Protein AF-A0A3D1TGH4-F1 (afdb_monomer_lite)

Secondary structure (DSSP, 8-state):
-HHHHTT---S-EEEEEE---S---HHHHHHHHHHHHTSTTEEEEEE--GGGTTT-HHHHHHHHHHHSPPP-

pLDDT: mean 92.33, std 8.1, range [59.97, 98.0]

Foldseek 3Di:
DVVVVVVDDDQADEAEADDDDDDLALVVLLVVVCVRCVPPRYDYYDHPPCVVCVVRVSNVVSVCVVPDDPDD

Structure (mmCIF, N/CA/C/O backbone):
data_AF-A0A3D1TGH4-F1
#
_entry.id   AF-A0A3D1TGH4-F1
#
loop_
_atom_site.group_PDB
_atom_site.id
_atom_site.type_symbol
_atom_site.label_atom_id
_atom_site.label_alt_id
_atom_site.label_comp_id
_atom_site.label_asym_id
_atom_site.label_entity_id
_atom_site.label_seq_id
_atom_site.pdbx_PDB_ins_code
_atom_site.Cartn_x
_atom_site.Cartn_y
_atom_site.Cartn_z
_atom_site.occupancy
_atom_site.B_iso_or_equiv
_atom_site.auth_seq_id
_atom_site.auth_comp_id
_atom_site.auth_asym_id
_atom_site.auth_atom_id
_atom_site.pdbx_PDB_model_num
ATOM 1 N N . MET A 1 1 ? 9.400 12.803 -6.985 1.00 73.81 1 MET A N 1
ATOM 2 C CA . MET A 1 1 ? 9.689 11.361 -7.142 1.00 73.81 1 MET A CA 1
ATOM 3 C C . MET A 1 1 ? 9.714 10.939 -8.613 1.00 73.81 1 MET A C 1
ATOM 5 O O . MET A 1 1 ? 10.783 10.587 -9.094 1.00 73.81 1 MET A O 1
ATOM 9 N N . GLN A 1 2 ? 8.603 11.065 -9.352 1.00 84.50 2 GLN A N 1
ATOM 10 C CA . GLN A 1 2 ? 8.456 10.533 -10.721 1.00 84.50 2 GLN A CA 1
ATOM 11 C C . GLN A 1 2 ? 9.535 10.975 -11.729 1.00 84.50 2 GLN A C 1
ATOM 13 O O . GLN A 1 2 ? 10.096 10.148 -12.440 1.00 84.50 2 GLN A O 1
ATOM 18 N N . ARG A 1 3 ? 9.946 12.253 -11.712 1.00 90.00 3 ARG A N 1
ATOM 19 C CA . ARG A 1 3 ? 11.062 12.748 -12.548 1.00 90.00 3 ARG A CA 1
ATOM 20 C C . ARG A 1 3 ? 12.380 11.986 -12.334 1.00 90.00 3 ARG A C 1
ATOM 22 O O . ARG A 1 3 ? 13.154 11.837 -13.273 1.00 90.00 3 ARG A O 1
ATOM 29 N N . ASN A 1 4 ? 12.658 11.538 -11.110 1.00 89.50 4 ASN A N 1
ATOM 30 C CA . ASN A 1 4 ? 13.890 10.812 -10.797 1.00 89.50 4 ASN A CA 1
ATOM 31 C C . ASN A 1 4 ? 13.767 9.332 -11.179 1.00 89.50 4 ASN A C 1
ATOM 33 O O . ASN A 1 4 ? 14.708 8.784 -11.742 1.00 89.50 4 ASN A O 1
ATOM 37 N N . LEU A 1 5 ? 12.598 8.720 -10.951 1.00 88.69 5 LEU A N 1
ATOM 38 C CA . LEU A 1 5 ? 12.311 7.346 -11.379 1.00 88.69 5 LEU A CA 1
ATOM 39 C C . LEU A 1 5 ? 12.423 7.190 -12.902 1.00 88.69 5 LEU A C 1
ATOM 41 O O . LEU A 1 5 ? 13.049 6.245 -13.374 1.00 88.69 5 LEU A O 1
ATOM 45 N N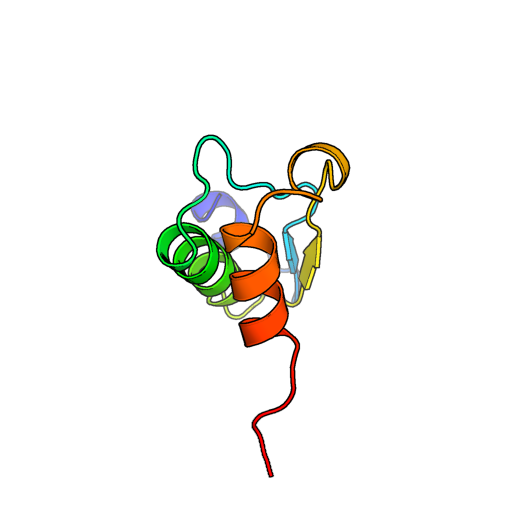 . ALA A 1 6 ? 11.916 8.161 -13.670 1.00 89.31 6 ALA A N 1
ATOM 46 C CA . ALA A 1 6 ? 11.979 8.159 -15.134 1.00 89.31 6 ALA A CA 1
ATOM 47 C C . ALA A 1 6 ? 13.414 8.153 -15.694 1.00 89.31 6 ALA A C 1
ATOM 49 O O . ALA A 1 6 ? 13.651 7.667 -16.796 1.00 89.31 6 ALA A O 1
ATOM 50 N N . ARG A 1 7 ? 14.380 8.688 -14.939 1.00 93.56 7 ARG A N 1
ATOM 51 C CA . ARG A 1 7 ? 15.800 8.715 -15.324 1.00 93.56 7 ARG A CA 1
ATOM 52 C C . ARG A 1 7 ? 16.546 7.446 -14.941 1.00 93.56 7 ARG A C 1
ATOM 54 O O . ARG A 1 7 ? 17.727 7.320 -15.256 1.00 93.56 7 ARG A O 1
ATOM 61 N N . SER A 1 8 ? 15.888 6.545 -14.227 1.00 93.06 8 SER A N 1
ATOM 62 C CA . SER A 1 8 ? 16.532 5.380 -13.674 1.00 93.06 8 SER A CA 1
ATOM 63 C C . SER A 1 8 ? 16.357 4.151 -14.555 1.00 93.06 8 SER A C 1
ATOM 65 O O . SER A 1 8 ? 15.294 3.916 -15.137 1.00 93.06 8 SER A O 1
ATOM 67 N N . ASN A 1 9 ? 17.416 3.351 -14.648 1.00 95.06 9 ASN A N 1
ATOM 68 C CA . ASN A 1 9 ? 17.466 2.142 -15.464 1.00 95.06 9 ASN A CA 1
ATOM 69 C C . ASN A 1 9 ? 17.303 0.850 -14.651 1.00 95.06 9 ASN A C 1
ATOM 71 O O . ASN A 1 9 ? 17.288 -0.223 -15.250 1.00 95.06 9 ASN A O 1
ATOM 75 N N . ALA A 1 10 ? 17.170 0.921 -13.320 1.00 94.88 10 ALA A N 1
ATOM 76 C CA . ALA A 1 10 ? 16.922 -0.290 -12.545 1.00 94.88 10 ALA A CA 1
ATOM 77 C C . ALA A 1 10 ? 15.551 -0.888 -12.918 1.00 94.88 10 ALA A C 1
ATOM 79 O O . ALA A 1 10 ? 14.568 -0.147 -13.083 1.00 94.88 10 ALA A O 1
ATOM 80 N N . PRO A 1 11 ? 15.481 -2.222 -13.065 1.00 94.44 11 PRO A N 1
ATOM 81 C CA . PRO A 1 11 ? 14.291 -2.893 -13.575 1.00 94.44 11 PRO A CA 1
ATOM 82 C C . PRO A 1 11 ? 13.121 -2.808 -12.595 1.00 94.44 11 PRO A C 1
ATOM 84 O O . PRO A 1 11 ? 11.972 -2.746 -13.031 1.00 94.44 11 PRO A O 1
ATOM 87 N N . TYR A 1 12 ? 13.417 -2.759 -11.292 1.00 95.56 12 TYR A N 1
ATOM 88 C CA . TYR A 1 12 ? 12.440 -2.716 -10.212 1.00 95.56 12 TYR A CA 1
ATOM 89 C C . TYR A 1 12 ? 12.865 -1.757 -9.100 1.00 95.56 12 TYR A C 1
ATOM 91 O O . TYR A 1 12 ? 14.052 -1.492 -8.910 1.00 95.56 12 TYR A O 1
ATOM 99 N N . TRP A 1 13 ? 11.871 -1.286 -8.355 1.00 94.19 13 TRP A N 1
ATOM 100 C CA . TRP A 1 13 ? 11.989 -0.361 -7.235 1.00 94.19 13 TRP A CA 1
ATOM 101 C C . TRP A 1 13 ? 11.098 -0.811 -6.086 1.00 94.19 13 TRP A C 1
ATOM 103 O O . TRP A 1 13 ? 10.142 -1.569 -6.268 1.00 94.19 13 TRP A O 1
ATOM 113 N N . ALA A 1 14 ? 11.389 -0.279 -4.907 1.00 95.00 14 ALA A N 1
ATOM 114 C CA . ALA A 1 14 ? 10.487 -0.304 -3.774 1.00 95.00 14 ALA A CA 1
ATOM 115 C C . ALA A 1 14 ? 10.333 1.118 -3.234 1.00 95.00 14 ALA A C 1
ATOM 117 O O . ALA A 1 14 ? 11.292 1.895 -3.240 1.00 95.00 14 ALA A O 1
A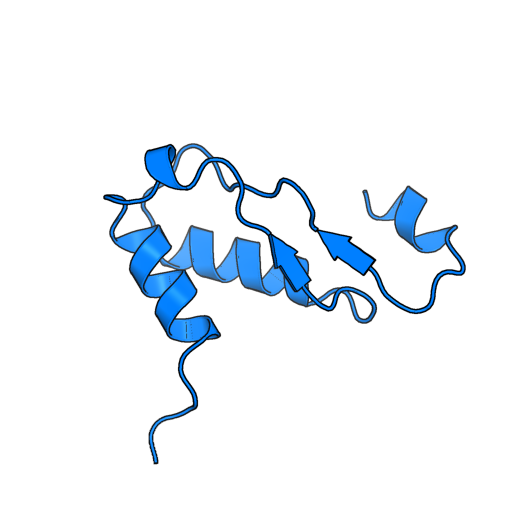TOM 118 N N . ALA A 1 15 ? 9.141 1.452 -2.750 1.00 95.75 15 ALA A N 1
ATOM 119 C CA . ALA A 1 15 ? 8.963 2.620 -1.901 1.00 95.75 15 ALA A CA 1
ATOM 120 C C . ALA A 1 15 ? 9.395 2.235 -0.481 1.00 95.75 15 ALA A C 1
ATOM 122 O O . ALA A 1 15 ? 8.641 1.613 0.267 1.00 95.75 15 ALA A O 1
ATOM 123 N N . THR A 1 16 ? 10.644 2.539 -0.143 1.00 92.25 16 THR A N 1
ATOM 124 C CA . THR A 1 16 ? 11.206 2.327 1.193 1.00 92.25 16 THR A CA 1
ATOM 125 C C . THR A 1 16 ? 10.960 3.568 2.040 1.00 92.25 16 THR A C 1
ATOM 127 O O . THR A 1 16 ? 11.116 4.674 1.533 1.00 92.25 16 THR A O 1
ATOM 130 N N . GLU A 1 17 ? 10.585 3.392 3.306 1.00 94.00 17 GLU A N 1
ATOM 131 C CA . GLU A 1 17 ? 10.235 4.500 4.211 1.00 94.00 17 GLU A CA 1
ATOM 132 C C . GLU A 1 17 ? 8.985 5.279 3.786 1.00 94.00 17 GLU A C 1
ATOM 134 O O . GLU A 1 17 ? 8.949 6.508 3.750 1.00 94.00 17 GLU A O 1
ATOM 139 N N . TRP A 1 18 ? 7.930 4.544 3.446 1.00 96.06 18 TRP A N 1
ATOM 140 C CA . TRP A 1 18 ? 6.659 5.130 3.052 1.00 96.06 18 TRP A CA 1
ATOM 141 C C . TRP A 1 18 ? 5.703 5.205 4.244 1.00 96.06 18 TRP A C 1
ATOM 143 O O . TRP A 1 18 ? 5.572 4.240 4.994 1.00 96.06 18 TRP A O 1
ATOM 153 N N . LEU A 1 19 ? 5.004 6.329 4.412 1.00 95.50 19 LEU A N 1
ATOM 154 C CA . LEU A 1 19 ? 3.917 6.452 5.382 1.00 95.50 19 LEU A CA 1
ATOM 155 C C . LEU A 1 19 ? 2.947 7.571 4.977 1.00 95.50 19 LEU A C 1
ATOM 157 O O . LEU A 1 19 ? 3.356 8.723 4.799 1.00 95.50 19 LEU A O 1
ATOM 161 N N . LEU A 1 20 ? 1.655 7.252 4.863 1.00 96.44 20 LEU A N 1
ATOM 162 C CA . LEU A 1 20 ? 0.607 8.265 4.748 1.00 96.44 20 LEU A CA 1
ATOM 163 C C . LEU A 1 20 ? 0.355 8.890 6.127 1.00 96.44 20 LEU A C 1
ATOM 165 O O . LEU A 1 20 ? 0.085 8.186 7.094 1.00 96.44 20 LEU A O 1
ATOM 169 N N . HIS A 1 21 ? 0.429 10.217 6.212 1.00 91.75 21 HIS A N 1
ATOM 170 C CA . HIS A 1 21 ? 0.267 10.955 7.464 1.00 91.75 21 HIS A CA 1
ATOM 171 C C . HIS A 1 21 ? -1.084 11.679 7.527 1.00 91.75 21 HIS A C 1
ATOM 173 O O . HIS A 1 21 ? -1.588 12.154 6.511 1.00 91.75 21 HIS A O 1
ATOM 179 N N . GLY A 1 22 ? -1.622 11.833 8.742 1.00 89.31 22 GLY A N 1
ATOM 180 C CA . GLY A 1 22 ? -2.705 12.781 9.033 1.00 89.31 22 GLY A CA 1
ATOM 181 C C . GLY A 1 22 ? -4.121 12.319 8.683 1.00 89.31 22 GLY A C 1
ATOM 182 O O . GLY A 1 22 ? -5.007 13.160 8.558 1.00 89.31 22 GLY A O 1
ATOM 183 N N . THR A 1 23 ? -4.359 11.014 8.509 1.00 94.69 23 THR A N 1
ATOM 184 C CA . THR A 1 23 ? -5.710 10.496 8.251 1.00 94.69 23 THR A CA 1
ATOM 185 C C . THR A 1 23 ? -5.922 9.065 8.750 1.00 94.69 23 THR A C 1
ATOM 187 O O . THR A 1 23 ? -5.027 8.218 8.689 1.00 94.69 23 THR A O 1
ATOM 190 N N . GLU A 1 24 ? -7.145 8.790 9.198 1.00 94.31 24 GLU A N 1
ATOM 191 C CA . GLU A 1 24 ? -7.657 7.451 9.525 1.00 94.31 24 GLU A CA 1
ATOM 192 C C . GLU A 1 24 ? -8.652 6.938 8.474 1.00 94.31 24 GLU A C 1
ATOM 194 O O . GLU A 1 24 ? -9.260 5.886 8.641 1.00 94.31 24 GLU A O 1
ATOM 199 N N . ALA A 1 25 ? -8.848 7.670 7.372 1.00 97.69 25 ALA A N 1
ATOM 200 C CA . ALA A 1 25 ? -9.799 7.279 6.340 1.00 97.69 25 ALA A CA 1
ATOM 201 C C . ALA A 1 25 ? -9.258 6.106 5.507 1.00 97.69 25 ALA A C 1
ATOM 203 O O . ALA A 1 25 ? -8.264 6.249 4.790 1.00 97.69 25 ALA A O 1
ATOM 204 N N . THR A 1 26 ? -9.952 4.966 5.538 1.00 97.81 26 THR A N 1
ATOM 205 C CA . THR A 1 26 ? -9.585 3.749 4.790 1.00 97.81 26 THR A CA 1
ATOM 206 C C . THR A 1 26 ? -9.383 4.009 3.301 1.00 97.81 26 THR A C 1
ATOM 208 O O . THR A 1 26 ? -8.425 3.525 2.704 1.00 97.81 26 THR A O 1
ATOM 211 N N . GLU A 1 27 ? -10.266 4.791 2.679 1.00 97.25 27 GLU A N 1
ATOM 212 C CA . GLU A 1 27 ? -10.182 5.084 1.246 1.00 97.25 27 GLU A CA 1
ATOM 213 C C . GLU A 1 27 ? -8.937 5.910 0.897 1.00 97.25 27 GLU A C 1
ATOM 215 O O . GLU A 1 27 ? -8.281 5.641 -0.109 1.00 97.25 27 GLU A O 1
ATOM 220 N N . ALA A 1 28 ? -8.545 6.855 1.760 1.00 98.00 28 ALA A N 1
ATOM 221 C CA . ALA A 1 28 ? -7.317 7.621 1.573 1.00 98.00 28 ALA A CA 1
ATOM 222 C C . ALA A 1 28 ? -6.084 6.704 1.610 1.00 98.00 28 ALA A C 1
ATOM 224 O O . ALA A 1 28 ? -5.216 6.803 0.741 1.00 98.00 28 ALA A O 1
ATOM 225 N N . TRP A 1 29 ? -6.047 5.763 2.558 1.00 97.69 29 TRP A N 1
ATOM 226 C CA . TRP A 1 29 ? -4.998 4.746 2.648 1.00 97.69 29 TRP A CA 1
ATOM 227 C C . TRP A 1 29 ? -4.967 3.822 1.433 1.00 97.69 29 TRP A C 1
ATOM 229 O O . TRP A 1 29 ? -3.908 3.641 0.829 1.00 97.69 29 TRP A O 1
ATOM 239 N N . ARG A 1 30 ? -6.125 3.291 1.024 1.00 97.06 30 ARG A N 1
ATOM 240 C CA . ARG A 1 30 ? -6.246 2.424 -0.154 1.00 97.06 30 ARG A CA 1
ATOM 241 C C . ARG A 1 30 ? -5.745 3.133 -1.407 1.00 97.06 30 ARG A C 1
ATOM 243 O O . ARG A 1 30 ? -4.941 2.564 -2.144 1.00 97.06 30 ARG A O 1
ATOM 250 N N . ASN A 1 31 ? -6.184 4.369 -1.633 1.00 97.00 31 ASN A N 1
ATOM 251 C CA . ASN A 1 31 ? -5.791 5.153 -2.800 1.00 97.00 31 ASN A CA 1
ATOM 252 C C . ASN A 1 31 ? -4.293 5.464 -2.779 1.00 97.00 31 ASN A C 1
ATOM 254 O O . ASN A 1 31 ? -3.622 5.313 -3.796 1.00 97.00 31 ASN A O 1
ATOM 258 N N . ALA A 1 32 ? -3.737 5.843 -1.627 1.00 96.88 32 ALA A N 1
ATOM 259 C CA . ALA A 1 32 ? -2.316 6.152 -1.506 1.00 96.88 32 ALA A CA 1
ATOM 260 C C . ALA A 1 32 ? -1.422 4.920 -1.758 1.00 96.88 32 ALA A C 1
ATOM 262 O O . ALA A 1 32 ? -0.449 5.011 -2.516 1.00 96.88 32 ALA A O 1
ATOM 263 N N . LEU A 1 33 ? -1.772 3.764 -1.182 1.00 96.56 33 LEU A N 1
ATOM 264 C CA . LEU A 1 33 ? -1.072 2.496 -1.414 1.00 96.56 33 LEU A CA 1
ATOM 265 C C . LEU A 1 33 ? -1.195 2.049 -2.877 1.00 96.56 33 LEU A C 1
ATOM 267 O O . LEU A 1 33 ? -0.182 1.762 -3.515 1.00 96.56 33 LEU A O 1
ATOM 271 N N . SER A 1 34 ? -2.411 2.070 -3.433 1.00 95.31 34 SER A N 1
ATOM 272 C CA . SER A 1 34 ? -2.673 1.665 -4.823 1.00 95.31 34 SER A CA 1
ATOM 273 C C . SER A 1 34 ? -1.929 2.552 -5.817 1.00 95.31 34 SER A C 1
ATOM 275 O O . SER A 1 34 ? -1.274 2.041 -6.716 1.00 95.31 34 SER A O 1
ATOM 277 N N . ASN A 1 35 ? -1.937 3.874 -5.623 1.00 95.44 35 ASN A N 1
ATOM 278 C CA . ASN A 1 35 ? -1.205 4.807 -6.481 1.00 95.44 35 ASN A CA 1
ATOM 279 C C . ASN A 1 35 ? 0.313 4.600 -6.413 1.00 95.44 35 ASN A C 1
ATOM 281 O O . ASN A 1 35 ? 1.002 4.774 -7.415 1.00 95.44 35 ASN A O 1
ATOM 285 N N . THR A 1 36 ? 0.842 4.227 -5.245 1.00 95.06 36 THR A N 1
ATOM 286 C CA . THR A 1 36 ? 2.276 3.940 -5.083 1.00 95.06 36 THR A CA 1
ATOM 287 C C . THR A 1 36 ? 2.665 2.635 -5.781 1.00 95.06 36 THR A C 1
ATOM 289 O O . THR A 1 36 ? 3.707 2.569 -6.431 1.00 95.06 36 THR A O 1
ATOM 292 N N . LEU A 1 37 ? 1.820 1.606 -5.677 1.00 94.19 37 LEU A N 1
ATOM 293 C CA . LEU A 1 37 ? 2.013 0.307 -6.331 1.00 94.19 37 LEU A CA 1
ATOM 294 C C . LEU A 1 37 ? 1.668 0.316 -7.829 1.00 94.19 37 LEU A C 1
ATOM 296 O O . LEU A 1 37 ? 2.084 -0.586 -8.547 1.00 94.19 37 LEU A O 1
ATOM 300 N N . ALA A 1 38 ? 0.941 1.324 -8.316 1.00 94.00 38 A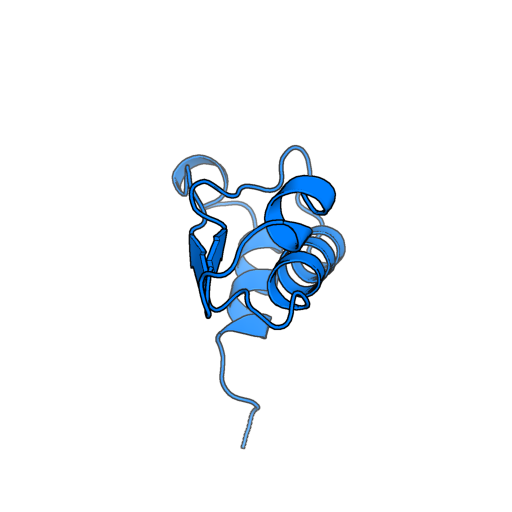LA A N 1
ATOM 301 C CA . ALA A 1 38 ? 0.584 1.457 -9.728 1.00 94.00 38 ALA A CA 1
ATOM 302 C C . ALA A 1 38 ? 1.780 1.805 -10.631 1.00 94.00 38 ALA A C 1
ATOM 304 O O . ALA A 1 38 ? 1.682 1.665 -11.852 1.00 94.00 38 ALA A O 1
ATOM 305 N N . ASP A 1 39 ? 2.909 2.253 -10.068 1.00 92.69 39 ASP A N 1
ATOM 306 C CA . ASP A 1 39 ? 4.139 2.390 -10.845 1.00 92.69 39 ASP A CA 1
ATOM 307 C C . ASP A 1 39 ? 4.594 0.997 -11.322 1.00 92.69 39 ASP A C 1
ATOM 309 O O . ASP A 1 39 ? 4.860 0.123 -10.495 1.00 92.69 39 ASP A O 1
ATOM 313 N N . PRO A 1 40 ? 4.732 0.765 -12.641 1.00 91.12 40 PRO A N 1
ATOM 314 C CA . PRO A 1 40 ? 4.947 -0.571 -13.196 1.00 91.12 40 PRO A CA 1
ATOM 315 C C . PRO A 1 40 ? 6.273 -1.211 -12.771 1.00 91.12 40 PRO A C 1
ATOM 317 O O . PRO A 1 40 ? 6.459 -2.420 -12.936 1.00 91.12 40 PRO A O 1
ATOM 320 N N . ARG A 1 41 ? 7.221 -0.418 -12.258 1.00 94.62 41 ARG A N 1
ATOM 321 C CA . ARG A 1 41 ? 8.495 -0.922 -11.745 1.00 94.62 41 ARG A CA 1
ATOM 322 C C . ARG A 1 41 ? 8.511 -1.006 -10.217 1.00 94.62 41 ARG A C 1
ATOM 324 O O . ARG A 1 41 ? 9.455 -1.580 -9.681 1.00 94.62 41 ARG A O 1
ATOM 331 N N . CYS A 1 42 ? 7.507 -0.495 -9.505 1.00 95.69 42 CYS A N 1
ATOM 332 C CA . CYS A 1 42 ? 7.393 -0.638 -8.055 1.00 95.69 42 CYS A CA 1
ATOM 333 C C . CYS A 1 42 ? 6.871 -2.036 -7.697 1.00 95.69 42 CYS A C 1
ATOM 335 O O . CYS A 1 42 ? 5.797 -2.446 -8.124 1.00 95.69 42 CYS A O 1
ATOM 337 N N . ARG A 1 43 ? 7.650 -2.799 -6.926 1.00 94.81 43 ARG A N 1
ATOM 338 C CA . ARG A 1 43 ? 7.295 -4.170 -6.517 1.00 94.81 43 ARG A CA 1
ATOM 339 C C . ARG A 1 43 ? 6.857 -4.273 -5.068 1.00 94.81 43 ARG A C 1
ATOM 341 O O . ARG A 1 43 ? 6.123 -5.193 -4.729 1.00 94.81 43 ARG A O 1
ATOM 348 N N . TYR A 1 44 ? 7.313 -3.344 -4.235 1.00 95.00 44 TYR A N 1
ATOM 349 C CA . TYR A 1 44 ? 7.087 -3.378 -2.799 1.00 95.00 44 TYR A CA 1
ATOM 350 C C . TYR A 1 44 ? 6.912 -1.971 -2.240 1.00 95.00 44 TYR A C 1
ATOM 352 O O . TYR A 1 44 ? 7.545 -1.015 -2.695 1.00 95.00 44 TYR A O 1
ATOM 360 N N . VAL A 1 45 ? 6.104 -1.877 -1.191 1.00 96.31 45 VAL A N 1
ATOM 361 C CA . VAL A 1 45 ? 6.017 -0.711 -0.314 1.00 96.31 45 VAL A CA 1
ATOM 362 C C . VAL A 1 45 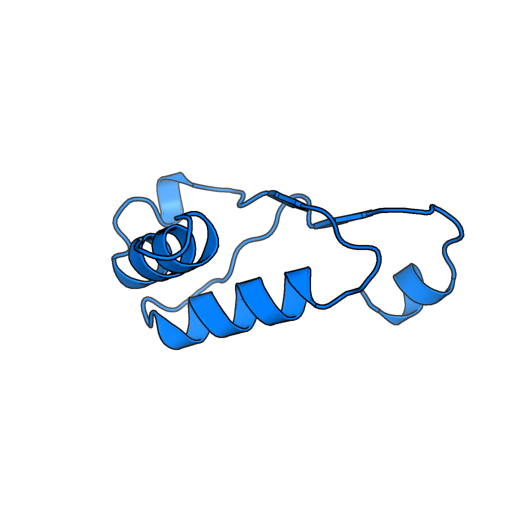? 6.385 -1.178 1.087 1.00 96.31 45 VAL A C 1
ATOM 364 O O . VAL A 1 45 ? 5.811 -2.141 1.587 1.00 96.31 45 VAL A O 1
ATOM 367 N N . CYS A 1 46 ? 7.349 -0.509 1.711 1.00 96.56 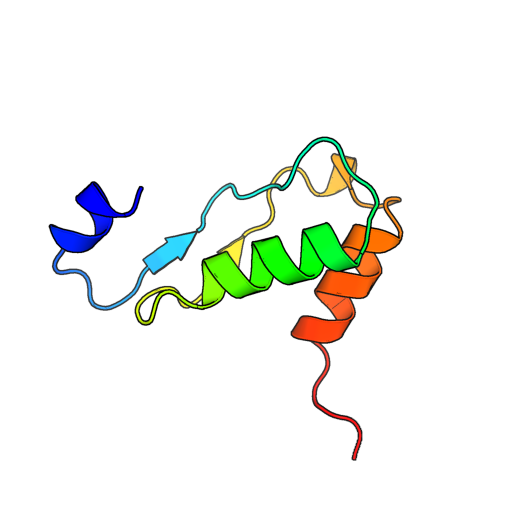46 CYS A N 1
ATOM 368 C CA . CYS A 1 46 ? 7.683 -0.707 3.114 1.00 96.56 46 CYS A CA 1
ATOM 369 C C . CYS A 1 46 ? 7.046 0.424 3.921 1.00 96.56 46 CYS A C 1
ATOM 371 O O . CYS A 1 46 ? 7.452 1.583 3.786 1.00 96.56 46 CYS A O 1
ATOM 373 N N . ILE A 1 47 ? 6.048 0.078 4.737 1.00 95.75 47 ILE A N 1
ATOM 374 C CA . ILE A 1 47 ? 5.412 1.026 5.647 1.00 95.75 47 ILE A CA 1
ATOM 375 C C . ILE A 1 47 ? 6.335 1.235 6.845 1.00 95.75 47 ILE A C 1
ATOM 377 O O . ILE A 1 47 ? 6.539 0.331 7.654 1.00 95.75 47 ILE A O 1
ATOM 381 N N . PHE A 1 48 ? 6.910 2.427 6.941 1.00 94.62 48 PHE A N 1
ATOM 382 C CA . PHE A 1 48 ? 7.778 2.804 8.052 1.00 94.62 48 PHE A CA 1
ATOM 383 C C . PHE A 1 48 ? 6.968 3.387 9.212 1.00 94.62 48 PHE A C 1
ATOM 385 O O . PHE A 1 48 ? 5.845 3.844 9.023 1.00 94.62 48 PHE A O 1
ATOM 392 N N . ASN A 1 49 ? 7.537 3.369 10.422 1.00 94.31 49 ASN A N 1
ATOM 393 C CA . ASN A 1 49 ? 6.874 3.826 11.647 1.00 94.31 49 ASN A CA 1
ATOM 394 C C . ASN A 1 49 ? 5.537 3.116 11.923 1.00 94.31 49 ASN A C 1
ATOM 396 O O . ASN A 1 49 ? 4.539 3.758 12.248 1.00 94.31 49 ASN A O 1
ATOM 400 N N . TRP A 1 50 ? 5.525 1.780 11.851 1.00 93.88 50 TRP A N 1
ATOM 401 C CA . TRP A 1 50 ? 4.333 0.962 12.118 1.00 93.88 50 TRP A CA 1
ATOM 402 C C . TRP A 1 50 ? 3.614 1.327 13.423 1.00 93.88 50 TRP A C 1
ATOM 404 O O . TRP A 1 50 ? 2.393 1.448 13.439 1.00 93.88 50 TRP A O 1
ATOM 414 N N . GLU A 1 51 ? 4.366 1.581 14.497 1.00 95.19 51 GLU A N 1
ATOM 415 C CA . GLU A 1 51 ? 3.807 1.966 15.802 1.00 95.19 51 GLU A CA 1
ATOM 416 C C . GLU A 1 51 ? 2.892 3.199 15.730 1.00 95.19 51 GLU A C 1
ATOM 418 O O . GLU A 1 51 ? 1.940 3.294 16.494 1.00 95.19 51 GLU A O 1
ATOM 423 N N . SER A 1 52 ? 3.115 4.115 14.782 1.00 92.50 52 SER A N 1
ATOM 424 C CA . SER A 1 52 ? 2.274 5.311 14.615 1.00 92.50 52 SER A CA 1
ATOM 425 C C . SER A 1 52 ? 0.901 5.037 13.994 1.00 92.50 52 SER A C 1
ATOM 427 O O . SER A 1 52 ? 0.017 5.886 14.074 1.00 92.50 52 SER A O 1
ATOM 429 N N . ILE A 1 53 ? 0.715 3.869 13.375 1.00 94.56 53 ILE A N 1
ATOM 430 C CA . ILE A 1 53 ? -0.523 3.493 12.680 1.00 94.56 53 ILE A CA 1
ATOM 431 C C . ILE A 1 53 ? -1.078 2.142 13.124 1.00 94.56 53 ILE A C 1
ATOM 433 O O . ILE A 1 53 ? -2.083 1.693 12.574 1.00 94.56 53 ILE A O 1
ATOM 437 N N . ARG A 1 54 ? -0.448 1.477 14.100 1.00 94.94 54 ARG A N 1
ATOM 438 C CA . ARG A 1 54 ? -0.873 0.152 14.567 1.00 94.94 54 ARG A CA 1
ATOM 439 C C . ARG A 1 54 ? -2.350 0.149 14.959 1.00 94.94 54 ARG A C 1
ATOM 441 O O . ARG A 1 54 ? -3.063 -0.776 14.588 1.00 94.94 54 ARG A O 1
ATOM 448 N N . ASP A 1 55 ? -2.798 1.216 15.610 1.00 95.62 55 ASP A N 1
ATOM 449 C CA . ASP A 1 55 ? -4.163 1.355 16.114 1.00 95.62 55 ASP A CA 1
ATOM 450 C C . ASP A 1 55 ? -5.064 2.193 15.176 1.00 95.62 55 ASP A C 1
ATOM 452 O O . ASP A 1 55 ? -6.175 2.553 15.550 1.00 95.62 55 ASP A O 1
ATOM 456 N N . ASN A 1 56 ? -4.613 2.495 13.947 1.00 96.38 56 ASN A N 1
ATOM 457 C CA . ASN A 1 56 ? -5.394 3.210 12.932 1.00 96.38 56 ASN A CA 1
ATOM 458 C C . ASN A 1 56 ? -6.247 2.210 12.123 1.00 96.38 56 ASN A C 1
A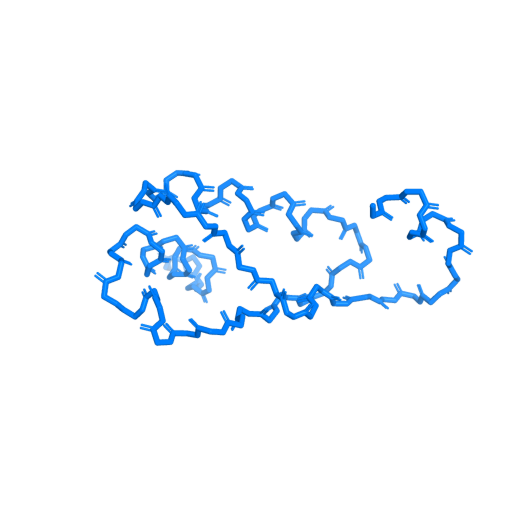TOM 460 O O . ASN A 1 56 ? -5.708 1.512 11.253 1.00 96.38 56 ASN A O 1
ATOM 464 N N . PRO A 1 57 ? -7.573 2.131 12.349 1.00 96.00 57 PRO A N 1
ATOM 465 C CA . PRO A 1 57 ? -8.412 1.105 11.730 1.00 96.00 57 PRO A CA 1
ATOM 466 C C . PRO A 1 57 ? -8.489 1.245 10.207 1.00 96.00 57 PRO A C 1
ATOM 468 O O . PRO A 1 57 ? -8.563 0.238 9.502 1.00 96.00 57 PRO A O 1
ATOM 471 N N . GLY A 1 58 ? -8.423 2.471 9.676 1.00 96.56 58 GLY A N 1
ATOM 472 C CA . GLY A 1 58 ? -8.450 2.682 8.232 1.00 96.56 58 GLY A CA 1
ATOM 473 C C . GLY A 1 58 ? -7.173 2.227 7.539 1.00 96.56 58 GLY A C 1
ATOM 474 O O . GLY A 1 58 ? -7.245 1.640 6.458 1.00 96.56 58 GLY A O 1
ATOM 475 N N . ALA A 1 59 ? -6.018 2.424 8.180 1.00 97.00 59 ALA A N 1
ATOM 476 C CA . ALA A 1 59 ? -4.753 1.884 7.694 1.00 97.00 59 ALA A CA 1
ATOM 477 C C . ALA A 1 59 ? -4.773 0.348 7.693 1.00 97.00 59 ALA A C 1
ATOM 479 O O . ALA A 1 59 ? -4.488 -0.262 6.662 1.00 97.00 59 ALA A O 1
ATOM 480 N N . GLN A 1 60 ? -5.174 -0.274 8.810 1.00 96.25 60 GLN A N 1
ATOM 481 C CA . GLN A 1 60 ? -5.252 -1.735 8.940 1.00 96.25 60 GLN A CA 1
ATOM 482 C C . GLN A 1 60 ? -6.173 -2.354 7.883 1.00 96.25 60 GLN A C 1
ATOM 484 O O . GLN A 1 60 ? -5.770 -3.287 7.189 1.00 96.25 60 GLN A O 1
ATOM 489 N N . GLN A 1 61 ? -7.380 -1.804 7.709 1.00 96.75 61 GLN A N 1
ATOM 490 C CA . GLN A 1 61 ? -8.333 -2.318 6.728 1.00 96.75 61 GLN A CA 1
ATOM 491 C C . GLN A 1 61 ? -7.794 -2.195 5.298 1.00 96.75 61 GLN A C 1
ATOM 493 O O . GLN A 1 61 ? -7.838 -3.160 4.541 1.00 96.75 61 GLN A O 1
ATOM 498 N N . ALA A 1 62 ? -7.232 -1.040 4.927 1.00 96.81 62 ALA A N 1
ATOM 499 C CA . ALA A 1 62 ? -6.690 -0.838 3.585 1.00 96.81 62 ALA A CA 1
ATOM 500 C C . ALA A 1 62 ? -5.511 -1.777 3.274 1.00 96.81 62 ALA A C 1
ATOM 502 O O . ALA A 1 62 ? -5.390 -2.260 2.148 1.00 96.81 62 ALA A O 1
ATOM 503 N N . ILE A 1 63 ? -4.649 -2.046 4.261 1.00 95.38 63 ILE A N 1
ATOM 504 C CA . ILE A 1 63 ? -3.538 -2.997 4.130 1.00 95.38 63 ILE A CA 1
ATOM 505 C C . ILE A 1 63 ? -4.073 -4.424 3.986 1.00 95.38 63 ILE A C 1
ATOM 507 O O . ILE A 1 63 ? -3.613 -5.155 3.107 1.00 95.38 63 ILE A O 1
ATOM 511 N N . ALA A 1 64 ? -5.053 -4.815 4.805 1.00 95.06 64 ALA A N 1
ATOM 512 C CA . ALA A 1 64 ? -5.689 -6.125 4.709 1.00 95.06 64 ALA A CA 1
ATOM 513 C C . ALA A 1 64 ? -6.297 -6.336 3.315 1.00 95.06 64 ALA A C 1
ATOM 515 O O . ALA A 1 64 ? -5.972 -7.315 2.649 1.00 95.06 64 ALA A O 1
ATOM 516 N N . ASP A 1 65 ? -7.064 -5.368 2.811 1.00 93.69 65 ASP A N 1
ATOM 517 C CA . ASP A 1 65 ? -7.713 -5.459 1.499 1.00 93.69 65 ASP A CA 1
ATOM 518 C C . ASP A 1 65 ? -6.734 -5.629 0.324 1.00 93.69 65 ASP A C 1
ATOM 520 O O . ASP A 1 65 ? -7.113 -6.155 -0.719 1.00 93.69 65 ASP A O 1
ATOM 524 N N . LEU A 1 66 ? -5.488 -5.165 0.466 1.00 91.19 66 LEU A N 1
ATOM 525 C CA . LEU A 1 66 ? -4.447 -5.283 -0.563 1.00 91.19 66 LEU A CA 1
ATOM 526 C C . LEU A 1 66 ? -3.595 -6.550 -0.436 1.00 91.19 66 LEU A C 1
ATOM 528 O O . LEU A 1 66 ? -2.925 -6.932 -1.394 1.00 91.19 66 LEU A O 1
ATOM 532 N N . THR A 1 67 ? -3.565 -7.165 0.746 1.00 90.38 67 THR A N 1
ATOM 533 C CA . THR A 1 67 ? -2.683 -8.304 1.056 1.00 90.38 67 THR A CA 1
ATOM 534 C C . THR A 1 67 ? -3.428 -9.623 1.178 1.00 90.38 67 THR A C 1
ATOM 536 O O . THR A 1 67 ? -2.812 -10.684 1.058 1.00 90.38 67 THR A O 1
ATOM 539 N N . GLN A 1 68 ? -4.742 -9.585 1.387 1.00 86.31 68 GLN A N 1
ATOM 540 C CA . GLN A 1 68 ? -5.557 -10.784 1.366 1.00 86.31 68 GLN A CA 1
ATOM 541 C C . GLN A 1 68 ? -5.775 -11.248 -0.082 1.00 86.31 68 GLN A C 1
ATOM 543 O O . GLN A 1 68 ? -6.057 -10.430 -0.962 1.00 86.31 68 GLN A O 1
ATOM 548 N N . PRO A 1 69 ? -5.656 -12.558 -0.358 1.00 68.81 69 PRO A N 1
ATOM 549 C CA . PRO A 1 69 ? -6.081 -13.097 -1.639 1.00 68.81 69 PRO A CA 1
ATOM 550 C C . PRO A 1 69 ? -7.591 -12.863 -1.822 1.00 68.81 69 PRO A C 1
ATOM 552 O O . PRO A 1 69 ? -8.322 -12.827 -0.827 1.00 68.81 69 PRO A O 1
ATOM 555 N N . PRO A 1 70 ? -8.077 -12.712 -3.068 1.00 59.97 70 PRO A N 1
ATOM 556 C CA . PRO A 1 70 ? -9.510 -12.632 -3.318 1.00 59.97 70 PRO A CA 1
ATOM 557 C C . PRO A 1 70 ? -10.209 -13.845 -2.693 1.00 59.97 70 PRO A C 1
ATOM 559 O O . PRO A 1 70 ? -9.678 -14.959 -2.735 1.00 59.97 70 PRO A O 1
ATOM 562 N N . ALA A 1 71 ? -11.372 -13.609 -2.080 1.00 60.88 71 ALA A N 1
ATOM 563 C CA . ALA A 1 71 ? -12.186 -14.675 -1.508 1.00 60.88 71 ALA A CA 1
ATOM 564 C C . ALA A 1 71 ? -12.480 -15.753 -2.578 1.00 60.88 71 ALA A C 1
ATOM 566 O O . ALA A 1 71 ? -12.625 -15.389 -3.750 1.00 60.88 71 ALA A O 1
ATOM 567 N N . PRO A 1 72 ? -12.509 -17.044 -2.192 1.00 60.38 72 PRO A N 1
ATOM 568 C CA . PRO A 1 72 ? -12.708 -18.160 -3.117 1.00 60.38 72 PRO A CA 1
ATOM 569 C C . PRO A 1 72 ? -14.038 -18.100 -3.874 1.00 60.38 72 PRO A C 1
ATOM 571 O O . PRO A 1 72 ? -15.021 -17.551 -3.322 1.00 60.38 72 PRO A O 1
#

Sequence (72 aa):
MQRNLARSNAPYWAATEWLLHGTEATEAWRNALSNTLADPRCRYVCIFNWESIRDNPGAQQAIADLTQPPAP

Radius of gyration: 13.38 Å; chains: 1; bounding box: 30×31×32 Å